Protein AF-A0A2V9XZU0-F1 (afdb_monomer_lite)

Structure (mmCIF, N/CA/C/O backbone):
data_AF-A0A2V9XZU0-F1
#
_entry.id   AF-A0A2V9XZU0-F1
#
loop_
_atom_site.group_PDB
_atom_site.id
_atom_site.type_symbol
_atom_site.label_atom_id
_atom_site.label_alt_id
_atom_site.label_comp_id
_atom_site.label_asym_id
_a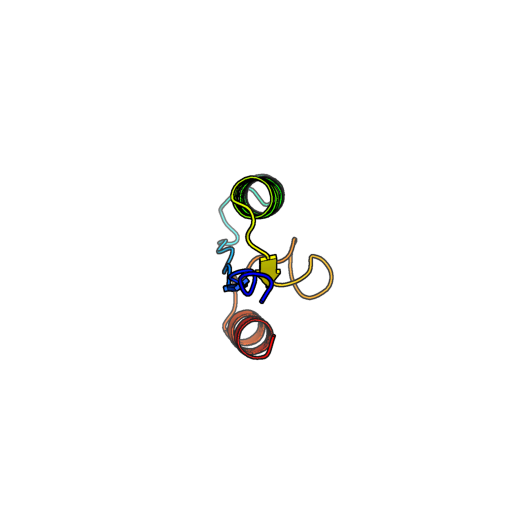tom_site.label_entity_id
_atom_site.label_seq_id
_atom_site.pdbx_PDB_ins_code
_atom_site.Cartn_x
_atom_site.Cartn_y
_atom_site.Cartn_z
_atom_site.occupancy
_atom_site.B_iso_or_equiv
_atom_site.auth_seq_id
_atom_site.auth_comp_id
_atom_site.auth_asym_id
_atom_site.auth_atom_id
_atom_site.pdbx_PDB_model_num
ATOM 1 N N . MET A 1 1 ? -24.551 2.852 21.024 1.00 47.22 1 MET A N 1
ATOM 2 C CA . MET A 1 1 ? -23.960 2.265 19.803 1.00 47.22 1 MET A CA 1
ATOM 3 C C . MET A 1 1 ? -22.623 2.945 19.575 1.00 47.22 1 MET A C 1
ATOM 5 O O . MET A 1 1 ? -22.616 4.164 19.467 1.00 47.22 1 MET A O 1
ATOM 9 N N . ALA A 1 2 ? -21.506 2.215 19.592 1.00 62.31 2 ALA A N 1
ATOM 10 C CA . ALA A 1 2 ? -20.233 2.790 19.157 1.00 62.31 2 ALA A CA 1
ATOM 11 C C . ALA A 1 2 ? -20.351 3.138 17.665 1.00 62.31 2 ALA A C 1
ATOM 13 O O . ALA A 1 2 ? -20.885 2.336 16.896 1.00 62.31 2 ALA A O 1
ATOM 14 N N . ALA A 1 3 ? -19.930 4.338 17.264 1.00 72.94 3 ALA A N 1
ATOM 15 C CA . ALA A 1 3 ? -19.920 4.716 15.855 1.00 72.94 3 ALA A CA 1
ATOM 16 C C . ALA A 1 3 ? -19.032 3.727 15.084 1.00 72.94 3 ALA A C 1
ATOM 18 O O . AL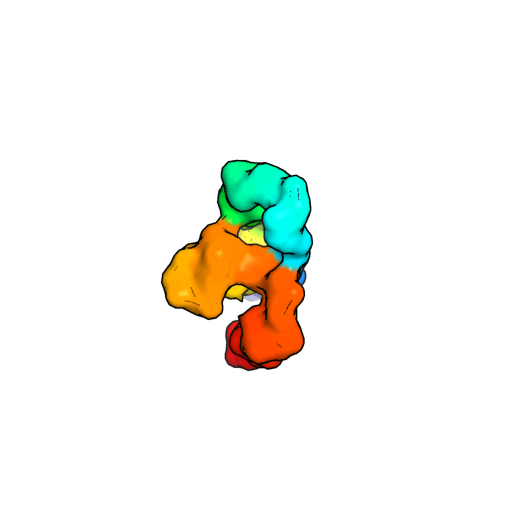A A 1 3 ? -17.908 3.445 15.503 1.00 72.94 3 ALA A O 1
ATOM 19 N N . LYS A 1 4 ? -19.550 3.160 13.988 1.00 81.75 4 LYS A N 1
ATOM 20 C CA . LYS A 1 4 ? -18.782 2.234 13.152 1.00 81.75 4 LYS A CA 1
ATOM 21 C C . LYS A 1 4 ? -17.590 2.994 12.570 1.00 81.75 4 LYS 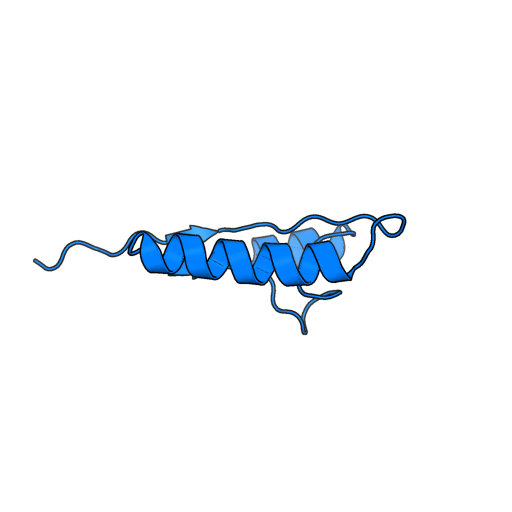A C 1
ATOM 23 O O . LYS A 1 4 ? -17.780 4.017 11.914 1.00 81.75 4 LYS A O 1
ATOM 28 N N . LYS A 1 5 ? -16.379 2.503 12.833 1.00 87.31 5 LYS A N 1
ATOM 29 C CA . LYS A 1 5 ? -15.148 3.078 12.292 1.00 87.31 5 LYS A CA 1
ATOM 30 C C . LYS A 1 5 ? -15.184 2.976 10.763 1.00 87.31 5 LYS A C 1
ATOM 32 O O . LYS A 1 5 ? -15.528 1.923 10.228 1.00 87.31 5 LYS A O 1
ATOM 37 N N . MET A 1 6 ? -14.910 4.080 10.072 1.00 94.94 6 MET A N 1
ATOM 38 C CA . MET A 1 6 ? -14.865 4.104 8.607 1.00 94.94 6 MET A CA 1
ATOM 39 C C . MET A 1 6 ? -13.599 3.394 8.118 1.00 94.94 6 MET A C 1
ATOM 41 O O . MET A 1 6 ? -12.532 3.565 8.707 1.00 94.94 6 MET A O 1
ATOM 45 N N . THR A 1 7 ? -13.709 2.634 7.029 1.00 96.38 7 THR A N 1
ATOM 46 C CA . THR A 1 7 ? -12.589 1.911 6.413 1.00 96.38 7 THR A CA 1
ATOM 47 C C . THR A 1 7 ? -12.360 2.439 5.002 1.00 96.38 7 THR A C 1
ATOM 49 O O . THR A 1 7 ? -13.311 2.561 4.232 1.00 96.38 7 THR A O 1
ATOM 52 N N . MET A 1 8 ? -11.111 2.757 4.671 1.00 96.56 8 MET A N 1
ATOM 53 C CA . MET A 1 8 ? -10.699 3.295 3.376 1.00 96.56 8 MET A CA 1
ATOM 54 C C . MET A 1 8 ? -9.821 2.284 2.640 1.00 96.56 8 MET A C 1
ATOM 56 O O . MET A 1 8 ? -8.815 1.830 3.182 1.00 96.56 8 MET A O 1
ATOM 60 N N . GLY A 1 9 ? -10.173 1.964 1.395 1.00 96.81 9 GLY A N 1
ATOM 61 C CA . GLY A 1 9 ? -9.250 1.305 0.472 1.00 96.81 9 GLY A CA 1
ATOM 62 C C . GLY A 1 9 ? -8.262 2.331 -0.082 1.00 96.81 9 GLY A C 1
ATOM 63 O O . GLY A 1 9 ? -8.688 3.360 -0.607 1.00 96.81 9 GLY A O 1
ATOM 64 N N . VAL A 1 10 ? -6.958 2.077 0.036 1.00 96.56 10 VAL A N 1
ATOM 65 C CA . VAL A 1 10 ? -5.911 2.966 -0.491 1.00 96.56 10 VAL A CA 1
ATOM 66 C C . VAL A 1 10 ? -5.088 2.220 -1.525 1.00 96.56 10 VAL A C 1
ATOM 68 O O . VAL A 1 10 ? -4.481 1.192 -1.234 1.00 96.56 10 VAL A O 1
ATOM 71 N N . ILE A 1 11 ? -5.043 2.772 -2.734 1.00 96.81 11 ILE A N 1
ATOM 72 C CA . ILE A 1 11 ? -4.253 2.239 -3.840 1.00 96.81 11 ILE A CA 1
ATOM 73 C C . ILE A 1 11 ? -3.000 3.098 -3.967 1.00 96.81 11 ILE A C 1
ATOM 75 O O . ILE A 1 11 ? -3.080 4.280 -4.302 1.00 96.81 11 ILE A O 1
ATOM 79 N N . ILE A 1 12 ? -1.843 2.503 -3.693 1.00 95.62 12 ILE A N 1
ATOM 80 C CA . ILE A 1 12 ? -0.546 3.152 -3.883 1.00 95.62 12 ILE A CA 1
ATOM 81 C C . ILE A 1 12 ? -0.073 2.814 -5.291 1.00 95.62 12 ILE A C 1
ATOM 83 O O . ILE A 1 12 ? 0.130 1.649 -5.604 1.00 95.62 12 ILE A O 1
ATOM 87 N N . GLY A 1 13 ? 0.061 3.814 -6.157 1.00 94.75 13 GLY A N 1
ATOM 88 C CA . GLY A 1 13 ? 0.560 3.629 -7.519 1.00 94.75 13 GLY A CA 1
ATOM 89 C C . GLY A 1 13 ? 2.049 3.935 -7.617 1.00 94.75 13 GLY A C 1
ATOM 90 O O . GLY A 1 13 ? 2.533 4.864 -6.970 1.00 94.75 13 GLY A O 1
ATOM 91 N N . ASN A 1 14 ? 2.763 3.196 -8.461 1.00 94.88 14 ASN A N 1
ATOM 92 C CA . ASN A 1 14 ? 4.126 3.537 -8.855 1.00 94.88 14 ASN A CA 1
ATOM 93 C C . ASN A 1 14 ? 4.348 3.217 -10.343 1.00 94.88 14 ASN A C 1
ATOM 95 O O . ASN A 1 14 ? 3.513 2.601 -11.005 1.00 94.88 14 ASN A O 1
ATOM 99 N N . ARG A 1 15 ? 5.473 3.665 -10.897 1.00 90.50 15 ARG A N 1
ATOM 100 C CA . ARG A 1 15 ? 5.950 3.256 -12.222 1.00 90.50 15 ARG A CA 1
ATOM 101 C C . ARG A 1 15 ? 7.446 3.036 -12.113 1.00 90.50 15 ARG A C 1
ATOM 103 O O . ARG A 1 15 ? 8.107 3.878 -11.526 1.00 90.50 15 ARG A O 1
ATOM 110 N N . GLY A 1 16 ? 7.991 2.010 -12.765 1.00 82.88 16 GLY A N 1
ATOM 111 C CA . GLY A 1 16 ? 9.407 1.626 -12.635 1.00 82.88 16 GLY A CA 1
ATOM 112 C C . GLY A 1 16 ? 10.481 2.678 -12.978 1.00 82.88 16 GLY A C 1
ATOM 113 O O . GLY A 1 16 ? 11.663 2.384 -12.855 1.00 82.88 16 GLY A O 1
ATOM 114 N N . PHE A 1 17 ? 10.105 3.887 -13.410 1.00 87.19 17 PHE A N 1
ATOM 115 C CA . PHE A 1 17 ? 11.020 5.028 -13.543 1.00 87.19 17 PHE A CA 1
ATOM 116 C C . PHE A 1 17 ? 11.104 5.893 -12.268 1.00 87.19 17 PHE A C 1
ATOM 118 O O . PHE A 1 17 ? 12.068 6.634 -12.089 1.00 87.19 17 PHE A O 1
ATOM 125 N N . PHE A 1 18 ? 10.105 5.831 -11.386 1.00 88.50 18 PHE A N 1
ATOM 126 C CA . PHE A 1 18 ? 10.084 6.587 -10.140 1.00 88.50 18 PHE A CA 1
ATOM 127 C C . PHE A 1 18 ? 10.829 5.847 -9.020 1.00 88.50 18 PHE A C 1
ATOM 129 O O . PHE A 1 18 ? 10.833 4.615 -8.992 1.00 88.50 18 PHE A O 1
ATOM 136 N N . PRO A 1 19 ? 11.443 6.578 -8.071 1.00 91.25 19 PRO A N 1
ATOM 137 C CA . PRO A 1 19 ? 12.109 5.968 -6.928 1.00 91.25 19 PRO A CA 1
ATOM 138 C C . PRO A 1 19 ? 11.138 5.185 -6.039 1.00 91.25 19 PRO A C 1
ATOM 140 O O . PRO A 1 19 ? 10.205 5.746 -5.465 1.00 91.25 19 PRO A O 1
ATOM 143 N N . ASP A 1 20 ? 11.431 3.905 -5.837 1.00 89.50 20 ASP A N 1
ATOM 144 C CA . ASP A 1 20 ? 10.617 2.976 -5.040 1.00 89.50 20 ASP A CA 1
ATOM 145 C C . ASP A 1 20 ? 10.411 3.423 -3.587 1.00 89.50 20 ASP A C 1
ATOM 147 O O . ASP A 1 20 ? 9.384 3.146 -2.963 1.00 89.50 20 ASP A O 1
ATOM 151 N N . GLN A 1 21 ? 11.383 4.166 -3.051 1.00 92.50 21 GLN A N 1
ATOM 152 C CA . GLN A 1 21 ? 11.322 4.716 -1.702 1.00 92.50 21 GLN A CA 1
ATOM 153 C C . GLN A 1 21 ? 10.125 5.659 -1.516 1.00 92.50 21 GLN A C 1
ATOM 155 O O . GLN A 1 21 ? 9.575 5.700 -0.419 1.00 92.50 21 GLN A O 1
ATOM 160 N N . LEU A 1 22 ? 9.688 6.361 -2.571 1.00 93.19 22 LEU A N 1
ATOM 161 C CA . LEU A 1 22 ? 8.520 7.245 -2.515 1.00 93.19 22 LEU A CA 1
ATOM 162 C C . LEU A 1 22 ? 7.218 6.455 -2.366 1.00 93.19 22 LEU A C 1
ATOM 164 O O . LEU A 1 22 ? 6.333 6.868 -1.623 1.00 93.19 22 LEU A O 1
ATOM 168 N N . ALA A 1 23 ? 7.108 5.302 -3.032 1.00 93.75 23 ALA A N 1
ATOM 169 C CA . ALA A 1 23 ? 5.948 4.430 -2.883 1.00 93.75 23 ALA A CA 1
ATOM 170 C C . ALA A 1 23 ? 5.879 3.848 -1.464 1.00 93.75 23 ALA A C 1
ATOM 172 O O . ALA A 1 23 ? 4.815 3.832 -0.844 1.00 93.75 23 ALA A O 1
ATOM 173 N N . ARG A 1 24 ? 7.032 3.446 -0.911 1.00 94.50 24 ARG A N 1
ATOM 174 C CA . ARG A 1 24 ? 7.130 2.978 0.474 1.00 94.50 24 ARG A CA 1
ATOM 175 C C . ARG A 1 24 ? 6.750 4.067 1.481 1.00 94.50 24 ARG A C 1
ATOM 177 O O . ARG A 1 24 ? 5.886 3.821 2.319 1.00 94.50 24 ARG A O 1
ATOM 184 N N . SER A 1 25 ? 7.389 5.238 1.421 1.00 96.06 25 SER A N 1
ATOM 185 C CA . SER A 1 25 ? 7.136 6.305 2.397 1.00 96.06 25 SER A CA 1
ATOM 186 C C . SER A 1 25 ? 5.709 6.832 2.269 1.00 96.06 25 SER A C 1
ATOM 188 O O . SER A 1 25 ? 4.999 6.902 3.265 1.00 96.06 25 SER A O 1
ATOM 190 N N . GLY A 1 26 ? 5.231 7.057 1.040 1.00 95.06 26 GLY A N 1
ATOM 191 C CA . GLY A 1 26 ? 3.861 7.497 0.782 1.00 95.06 26 GLY A CA 1
ATOM 192 C C . GLY A 1 26 ? 2.812 6.522 1.321 1.00 95.06 26 GLY A C 1
ATOM 193 O O . GLY A 1 26 ? 1.828 6.949 1.923 1.00 95.06 26 GLY A O 1
ATOM 194 N N . ARG A 1 27 ? 3.036 5.206 1.190 1.00 95.75 27 ARG A N 1
ATOM 195 C CA . ARG A 1 27 ? 2.174 4.179 1.797 1.00 95.75 27 ARG A CA 1
ATOM 196 C C . ARG A 1 27 ? 2.115 4.314 3.319 1.00 95.75 27 ARG A C 1
ATOM 198 O O . ARG A 1 27 ? 1.025 4.332 3.891 1.00 95.75 27 ARG A O 1
ATOM 205 N N . GLU A 1 28 ? 3.274 4.384 3.971 1.00 96.56 28 GLU A N 1
ATOM 206 C CA . GLU A 1 28 ? 3.383 4.501 5.430 1.00 96.56 28 GLU A CA 1
ATOM 207 C C . GLU A 1 28 ? 2.716 5.796 5.937 1.00 96.56 28 GLU A C 1
ATOM 209 O O . GLU A 1 28 ? 1.924 5.758 6.883 1.00 96.56 28 GLU A O 1
ATOM 214 N N . GLU A 1 29 ? 2.957 6.922 5.262 1.00 97.44 29 GLU A N 1
ATOM 215 C CA . GLU A 1 29 ? 2.380 8.232 5.580 1.00 97.44 29 GLU A CA 1
ATOM 216 C C . GLU A 1 29 ? 0.849 8.238 5.455 1.00 97.44 29 GLU A C 1
ATOM 218 O O . GLU A 1 29 ? 0.155 8.722 6.354 1.00 97.44 29 GLU A O 1
ATOM 223 N N . MET A 1 30 ? 0.299 7.642 4.390 1.00 96.31 30 MET A N 1
ATOM 224 C CA . MET A 1 30 ? -1.151 7.573 4.182 1.00 96.31 30 MET A CA 1
ATOM 225 C C . MET A 1 30 ? -1.857 6.693 5.216 1.00 96.31 30 MET A C 1
ATOM 227 O O . MET A 1 30 ? -2.907 7.081 5.734 1.00 96.31 30 MET A O 1
ATOM 231 N N . ILE A 1 31 ? -1.277 5.543 5.572 1.00 96.50 31 ILE A N 1
ATOM 232 C CA . ILE A 1 31 ? -1.819 4.677 6.631 1.00 96.50 31 ILE A CA 1
ATOM 233 C C . ILE A 1 31 ? -1.853 5.435 7.964 1.00 96.50 31 ILE A C 1
ATOM 235 O O . ILE A 1 31 ? -2.866 5.416 8.667 1.00 96.50 31 ILE A O 1
ATOM 239 N N . GLN A 1 32 ? -0.778 6.154 8.300 1.00 97.69 32 GLN A N 1
ATOM 240 C CA . GLN A 1 32 ? -0.723 6.962 9.518 1.00 97.69 32 GLN A CA 1
ATOM 241 C C . GLN A 1 32 ? -1.739 8.109 9.507 1.00 97.69 32 GLN A C 1
ATOM 243 O O . GLN A 1 32 ? -2.358 8.382 10.536 1.00 97.69 32 GLN A O 1
ATOM 248 N N . ALA A 1 33 ? -1.922 8.787 8.372 1.00 97.31 33 ALA A N 1
ATOM 249 C CA . ALA A 1 33 ? -2.896 9.866 8.235 1.00 97.31 33 ALA A CA 1
ATOM 250 C C . ALA A 1 33 ? -4.333 9.366 8.459 1.00 97.31 33 ALA A C 1
ATOM 252 O O . ALA A 1 33 ? -5.082 9.971 9.228 1.00 97.31 33 ALA A O 1
ATOM 253 N N . LEU A 1 34 ? -4.696 8.227 7.861 1.00 96.62 34 LEU A N 1
ATOM 254 C CA . LEU A 1 34 ? -6.010 7.604 8.047 1.00 96.62 34 LEU A CA 1
ATOM 255 C C . LEU A 1 34 ? -6.225 7.142 9.491 1.00 96.62 34 LEU A C 1
ATOM 257 O O . LEU A 1 34 ? -7.275 7.418 10.071 1.00 96.62 34 LEU A O 1
ATOM 261 N N . ALA A 1 35 ? -5.210 6.530 10.107 1.00 95.62 35 ALA A N 1
ATOM 262 C CA . ALA A 1 35 ? -5.271 6.124 11.507 1.00 95.62 35 ALA A CA 1
ATOM 263 C C . ALA A 1 35 ? -5.489 7.325 12.447 1.00 95.62 35 ALA A C 1
ATOM 265 O O . ALA A 1 35 ? -6.342 7.263 13.335 1.00 95.62 35 ALA A O 1
ATOM 266 N N . LYS A 1 36 ? -4.778 8.442 12.224 1.00 97.00 36 LYS A N 1
ATOM 267 C CA . LYS A 1 36 ? -4.956 9.700 12.978 1.00 97.00 36 LYS A CA 1
ATOM 268 C C . LYS A 1 36 ? -6.347 10.305 12.791 1.00 97.00 36 LYS A C 1
ATOM 270 O O . LYS A 1 36 ? -6.879 10.898 13.722 1.00 97.00 36 LYS A O 1
ATOM 275 N N . ALA A 1 37 ? -6.944 10.127 11.616 1.00 95.38 37 ALA A N 1
ATOM 276 C CA . ALA A 1 37 ? -8.315 10.537 11.333 1.00 95.38 37 ALA A CA 1
ATOM 277 C C . ALA A 1 37 ? -9.376 9.564 11.890 1.00 95.38 37 ALA A C 1
ATOM 279 O O . ALA A 1 37 ? -10.566 9.747 11.646 1.00 95.38 37 ALA A O 1
ATOM 280 N N . GLY A 1 38 ? -8.969 8.528 12.633 1.00 95.25 38 GLY A N 1
ATOM 281 C CA . GLY A 1 38 ? -9.886 7.553 13.214 1.00 95.25 38 GLY A CA 1
ATOM 282 C C . GLY A 1 38 ? -10.471 6.581 12.191 1.00 95.25 38 GLY A C 1
ATOM 283 O O . GLY A 1 38 ? -11.538 6.029 12.435 1.00 95.25 38 GLY A O 1
ATOM 284 N N . MET A 1 39 ? -9.788 6.352 11.068 1.00 96.19 39 MET A N 1
ATOM 285 C CA . MET A 1 39 ? -10.188 5.414 10.017 1.00 96.19 39 MET A CA 1
ATOM 286 C C . MET A 1 39 ? -9.272 4.188 9.985 1.00 96.19 39 MET A C 1
ATOM 288 O O . MET A 1 39 ? -8.127 4.239 10.436 1.00 96.19 39 MET A O 1
ATOM 292 N N . ASP A 1 40 ? -9.791 3.078 9.472 1.00 95.69 40 ASP A N 1
ATOM 293 C CA . ASP A 1 40 ? -8.989 1.912 9.095 1.00 95.69 40 ASP A CA 1
ATOM 294 C C . ASP A 1 40 ? -8.576 2.018 7.625 1.00 95.69 40 ASP A C 1
ATOM 296 O O . ASP A 1 40 ? -9.288 2.617 6.816 1.00 95.69 40 ASP A O 1
ATOM 300 N N . ALA A 1 41 ? -7.434 1.433 7.274 1.00 96.38 41 ALA A N 1
ATOM 301 C CA . ALA A 1 41 ? -6.909 1.438 5.915 1.00 96.38 41 ALA A CA 1
ATOM 302 C C . ALA A 1 41 ? -6.711 0.001 5.422 1.00 96.38 41 ALA A C 1
ATOM 304 O O . ALA A 1 41 ? -6.037 -0.787 6.085 1.00 96.38 41 ALA A O 1
ATOM 305 N N . ILE A 1 42 ? -7.269 -0.315 4.255 1.00 96.81 42 ILE A N 1
ATOM 306 C CA . ILE A 1 42 ? -6.987 -1.542 3.505 1.00 96.81 42 ILE A CA 1
ATOM 307 C C . ILE A 1 42 ? -6.068 -1.152 2.353 1.00 96.81 42 ILE A C 1
ATOM 309 O O . ILE A 1 42 ? -6.431 -0.327 1.514 1.00 96.81 42 ILE A O 1
ATOM 313 N N . VAL A 1 43 ? -4.856 -1.701 2.349 1.00 96.50 43 VAL A N 1
ATOM 314 C CA . VAL A 1 43 ? -3.790 -1.356 1.401 1.00 96.50 43 VAL A CA 1
ATOM 315 C C . VAL A 1 43 ? -3.029 -2.620 1.044 1.00 96.50 43 VAL A C 1
ATOM 317 O O . VAL A 1 43 ? -2.739 -3.419 1.934 1.00 96.50 43 VAL A O 1
ATOM 320 N N . LEU 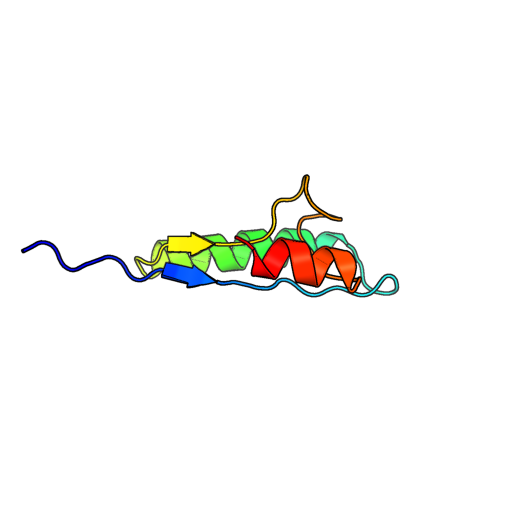A 1 44 ? -2.649 -2.760 -0.228 1.00 96.25 44 LEU A N 1
ATOM 321 C CA . LEU A 1 44 ? -1.797 -3.852 -0.692 1.00 96.25 44 LEU A CA 1
ATOM 322 C C . LEU A 1 44 ? -0.505 -3.942 0.144 1.00 96.25 44 LEU A C 1
ATOM 324 O O . LEU A 1 44 ? 0.112 -2.927 0.509 1.00 96.25 44 LEU A O 1
ATOM 328 N N . GLY A 1 45 ? -0.140 -5.164 0.529 1.00 94.25 45 GLY A N 1
ATOM 329 C CA . GLY A 1 45 ? 0.993 -5.430 1.401 1.00 94.25 45 GLY A CA 1
ATOM 330 C C . GLY A 1 45 ? 2.335 -5.280 0.679 1.00 94.25 45 GLY A C 1
ATOM 331 O O . GLY A 1 45 ? 2.414 -5.460 -0.535 1.00 94.25 45 GLY A O 1
ATOM 332 N N . PRO A 1 46 ? 3.430 -4.996 1.410 1.00 93.38 46 PRO A N 1
ATOM 333 C CA . PRO A 1 46 ? 4.779 -4.967 0.839 1.00 93.38 46 PRO A CA 1
ATOM 334 C C . PRO A 1 46 ? 5.277 -6.341 0.363 1.00 93.38 46 PRO A C 1
ATOM 336 O O . PRO A 1 46 ? 6.293 -6.409 -0.321 1.00 93.38 46 PRO A O 1
ATOM 339 N N . GLU A 1 47 ? 4.592 -7.416 0.752 1.00 92.19 47 GLU A N 1
ATOM 340 C CA . GLU A 1 47 ? 4.833 -8.794 0.313 1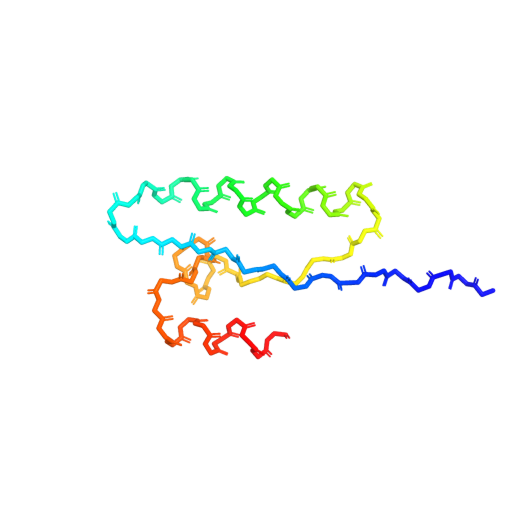.00 92.19 47 GLU A CA 1
ATOM 341 C C . GLU A 1 47 ? 4.036 -9.181 -0.945 1.00 92.19 47 GLU A C 1
ATOM 343 O O . GLU A 1 47 ? 4.434 -10.096 -1.664 1.00 92.19 47 GLU A O 1
ATOM 348 N N . ASP A 1 48 ? 2.962 -8.451 -1.260 1.00 91.31 48 ASP A N 1
ATOM 349 C CA . ASP A 1 48 ? 2.089 -8.732 -2.406 1.00 91.31 48 ASP A CA 1
ATOM 350 C C . ASP A 1 48 ? 2.560 -8.056 -3.704 1.00 91.31 48 ASP A C 1
ATOM 352 O O . ASP 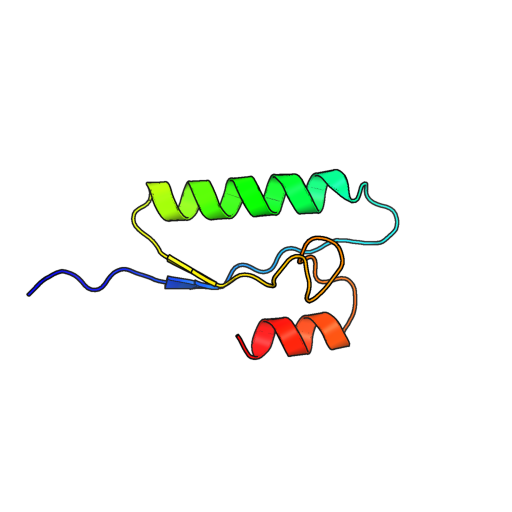A 1 48 ? 2.175 -8.476 -4.804 1.00 91.31 48 ASP A O 1
ATOM 356 N N . SER A 1 49 ? 3.380 -7.007 -3.575 1.00 92.56 49 SER A N 1
ATOM 357 C CA . SER A 1 49 ? 4.019 -6.262 -4.663 1.00 92.56 49 SER A CA 1
ATOM 358 C C . SER A 1 49 ? 5.188 -5.408 -4.155 1.00 92.56 49 SER A C 1
ATOM 360 O O . SER A 1 49 ? 5.457 -5.334 -2.954 1.00 92.56 49 SER A O 1
ATOM 362 N N . LYS A 1 50 ? 5.883 -4.708 -5.059 1.00 91.19 50 LYS A N 1
ATOM 363 C CA . LYS A 1 50 ? 7.009 -3.827 -4.719 1.00 91.19 50 LYS A CA 1
ATOM 364 C C . LYS A 1 50 ? 6.579 -2.710 -3.755 1.00 91.19 50 LYS A C 1
ATOM 366 O O . LYS A 1 50 ? 5.963 -1.727 -4.152 1.00 91.19 50 LYS A O 1
ATOM 371 N N . HIS A 1 51 ? 6.881 -2.882 -2.466 1.00 91.88 51 HIS A N 1
ATOM 372 C CA . HIS A 1 51 ? 6.448 -1.998 -1.370 1.00 91.88 51 HIS A CA 1
ATOM 373 C C . HIS A 1 51 ? 4.923 -1.811 -1.242 1.00 91.88 51 HIS A C 1
ATOM 375 O O . HIS A 1 51 ? 4.478 -0.849 -0.614 1.00 91.88 51 HIS A O 1
ATOM 381 N N . GLY A 1 52 ? 4.122 -2.724 -1.799 1.00 91.56 52 GLY A N 1
ATOM 382 C CA . GLY A 1 52 ? 2.665 -2.595 -1.829 1.00 91.56 52 GLY A CA 1
ATOM 383 C C . GLY A 1 52 ? 2.164 -1.591 -2.867 1.00 91.56 52 GLY A C 1
ATOM 384 O O . GLY A 1 52 ? 1.029 -1.127 -2.766 1.00 91.56 52 GLY A O 1
ATOM 385 N N . ALA A 1 53 ? 3.002 -1.226 -3.844 1.00 95.44 53 ALA A N 1
ATOM 386 C CA . ALA A 1 53 ? 2.605 -0.407 -4.978 1.00 95.44 53 ALA A CA 1
ATOM 387 C C . ALA A 1 53 ? 1.964 -1.250 -6.088 1.00 95.44 53 ALA A C 1
ATOM 389 O O . ALA A 1 53 ? 2.340 -2.396 -6.322 1.00 95.44 53 ALA A O 1
ATOM 390 N N . VAL A 1 54 ? 1.013 -0.665 -6.801 1.00 96.31 54 VAL A N 1
ATOM 391 C CA . VAL A 1 54 ? 0.389 -1.233 -7.992 1.00 96.31 54 VAL A CA 1
ATOM 392 C C . VAL A 1 54 ? 1.078 -0.635 -9.214 1.00 96.31 54 VAL A C 1
ATOM 394 O O . VAL A 1 54 ? 0.927 0.555 -9.496 1.00 96.31 54 VAL A O 1
ATOM 397 N N . GLU A 1 55 ? 1.835 -1.459 -9.933 1.00 95.19 55 GLU A N 1
ATOM 398 C CA . GLU A 1 55 ? 2.532 -1.096 -11.174 1.00 95.19 55 GLU A CA 1
ATOM 399 C C . GLU A 1 55 ? 2.017 -1.906 -12.377 1.00 95.19 55 GLU A C 1
ATOM 401 O O . GLU A 1 55 ? 2.142 -1.487 -13.530 1.00 95.19 55 GLU A O 1
ATOM 406 N N . THR A 1 56 ? 1.408 -3.064 -12.115 1.00 95.38 56 THR A N 1
ATOM 407 C CA . THR A 1 56 ? 0.919 -4.017 -13.114 1.00 95.38 56 THR A CA 1
ATOM 408 C C . THR A 1 56 ? -0.570 -4.326 -12.946 1.00 95.38 56 THR A C 1
ATOM 410 O O . THR A 1 56 ? -1.168 -4.149 -11.884 1.00 95.38 56 THR A O 1
ATOM 413 N N . HIS A 1 57 ? -1.189 -4.847 -14.009 1.00 96.06 57 HIS A N 1
ATOM 414 C CA . HIS A 1 57 ? -2.597 -5.253 -13.977 1.00 96.06 57 HIS A CA 1
ATOM 415 C C . HIS A 1 57 ? -2.858 -6.402 -12.984 1.00 96.06 57 HIS A C 1
ATOM 417 O O . HIS A 1 57 ? -3.900 -6.428 -12.336 1.00 96.06 57 HIS A O 1
ATOM 423 N N . GLU A 1 58 ? -1.915 -7.332 -12.821 1.00 96.62 58 GLU A N 1
ATOM 424 C CA . GLU A 1 58 ? -2.065 -8.427 -11.855 1.00 96.62 58 GLU A CA 1
ATOM 425 C C . GLU A 1 58 ? -2.028 -7.925 -10.405 1.00 96.62 58 GLU A C 1
ATOM 427 O O . GLU A 1 58 ? -2.834 -8.360 -9.584 1.00 96.62 58 GLU A O 1
ATOM 432 N N . GLU A 1 59 ? -1.176 -6.947 -10.090 1.00 96.12 59 GLU A N 1
ATOM 433 C CA . GLU A 1 59 ? -1.175 -6.291 -8.774 1.00 96.12 59 GLU A CA 1
ATOM 434 C C . GLU A 1 59 ? -2.477 -5.519 -8.524 1.00 96.12 59 GLU A C 1
ATOM 436 O O . GLU A 1 59 ? -3.010 -5.558 -7.416 1.00 96.12 59 GLU A O 1
ATOM 441 N N . ALA A 1 60 ? -3.045 -4.884 -9.556 1.00 96.31 60 ALA A N 1
ATOM 442 C CA . ALA A 1 60 ? -4.333 -4.201 -9.447 1.00 96.31 60 ALA A CA 1
ATOM 443 C C . ALA A 1 60 ? -5.468 -5.175 -9.088 1.00 96.31 60 ALA A C 1
ATOM 445 O O . ALA A 1 60 ? -6.303 -4.860 -8.240 1.00 96.31 60 ALA A O 1
ATOM 446 N N . LYS A 1 61 ? -5.477 -6.380 -9.676 1.00 97.69 61 LYS A N 1
ATOM 447 C CA . LYS A 1 61 ? -6.447 -7.433 -9.332 1.00 97.69 61 LYS A CA 1
ATOM 448 C C . LYS A 1 61 ? -6.288 -7.915 -7.891 1.00 97.69 61 LYS A C 1
ATOM 450 O O . LYS A 1 61 ? -7.295 -8.082 -7.212 1.00 97.69 61 LYS A O 1
ATOM 455 N N . ARG A 1 62 ? -5.049 -8.110 -7.418 1.00 96.38 62 ARG A N 1
ATOM 456 C CA . ARG A 1 62 ? -4.778 -8.468 -6.011 1.00 96.38 62 ARG A CA 1
ATOM 457 C C . ARG A 1 62 ? -5.290 -7.387 -5.067 1.00 96.38 62 ARG A C 1
ATOM 459 O O . ARG A 1 62 ? -6.014 -7.700 -4.135 1.00 96.38 62 ARG A O 1
ATOM 466 N N . CYS A 1 63 ? -4.980 -6.123 -5.359 1.00 96.81 63 CYS A N 1
ATOM 467 C CA . CYS A 1 63 ? -5.439 -4.983 -4.570 1.00 96.81 63 CYS A CA 1
ATOM 468 C C . CYS A 1 63 ? -6.971 -4.875 -4.522 1.00 96.81 63 CYS A C 1
ATOM 470 O O . CYS A 1 63 ? -7.520 -4.509 -3.489 1.00 96.81 63 CYS A O 1
ATOM 472 N N . ALA A 1 64 ? -7.661 -5.188 -5.622 1.00 96.38 64 ALA A N 1
ATOM 473 C CA . ALA A 1 64 ? -9.121 -5.142 -5.699 1.00 96.38 64 ALA A CA 1
ATOM 474 C C . ALA A 1 64 ? -9.828 -6.276 -4.930 1.00 96.38 64 ALA A C 1
ATOM 476 O O . ALA A 1 64 ? -11.030 -6.180 -4.698 1.00 96.38 64 ALA A O 1
ATOM 477 N N . ALA A 1 65 ? -9.112 -7.344 -4.570 1.00 96.94 65 ALA A N 1
ATOM 478 C CA . ALA A 1 65 ? -9.652 -8.496 -3.845 1.00 96.94 65 ALA A CA 1
ATOM 479 C C . ALA A 1 65 ? -9.488 -8.406 -2.312 1.00 96.94 65 ALA A C 1
ATOM 481 O O . ALA A 1 65 ? -9.890 -9.342 -1.619 1.00 96.94 65 ALA A O 1
ATOM 482 N N . LEU A 1 66 ? -8.873 -7.327 -1.808 1.00 93.06 66 LEU A N 1
ATOM 483 C CA . LEU A 1 66 ? -8.641 -7.069 -0.381 1.00 93.06 66 LEU A CA 1
ATOM 484 C C . LEU A 1 66 ? -9.900 -6.624 0.375 1.00 93.06 66 LEU A C 1
ATOM 486 O O . LEU A 1 66 ? -10.803 -6.021 -0.249 1.00 93.06 66 LEU A O 1
#

Secondary structure (DSSP, 8-state):
-PPPPPEEEE-EE--TTS-HHHHHHHHHHHHHHHHHTT-EEEE--TTTTGGGEE-SHHHHHHHHT-

Foldseek 3Di:
DPPPAAEDEDAQADEVVDDLVCSLVVVVVVCVVQVVVRHHYQAQPCVLDPNRHDHDPVSVVVSVVD

Sequence (66 aa):
MAAKKMTMGVIIGNRGFFPDQLARSGREEMIQALAKAGMDAIVLGPEDSKHGAVETHEEAKRCAAL

pLDDT: mean 92.85, std 8.02, range [47.22, 97.69]

Radius of gyration: 12.88 Å; chains: 1; bounding box: 36×19×34 Å